Protein AF-A0AA47GUH1-F1 (afdb_monomer)

Radius of gyration: 22.6 Å; Cα contacts (8 Å, |Δi|>4): 155; chains: 1; bounding box: 39×63×65 Å

Solvent-accessible surface area (backbone atoms only — not comparable to full-at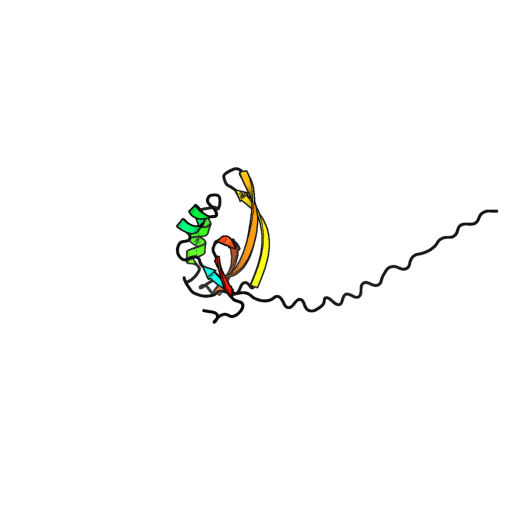om values): 7130 Å² total; per-residue (Å²): 140,86,88,83,84,81,86,79,78,80,81,81,81,79,76,81,74,74,70,84,75,75,77,79,54,36,23,27,22,49,49,90,55,53,68,59,50,29,64,76,76,38,70,57,59,67,74,71,55,63,62,56,56,70,50,52,63,73,82,44,68,37,57,42,78,43,78,44,80,46,77,41,76,31,83,86,71,45,83,41,83,49,41,30,30,32,30,73,40,82,86,78,48,75,46,80,41,61,49,80,57,43,41,86,40,44,73,47,89,79,58,122

Secondary structure (DSSP, 8-state):
--------PPPP-------------EEEEE-S-HHHHHHHH-TTS-THHHHHHTTS-TT-EEEE-EEEEEEEE-TTS-EEEEEEEEEE-TTS-EEEEEGGGEEEEESSTT--

Sequence (112 aa):
MNKHHETGSEPAKFDGRMKNMSSIVFYVTVREDYQKAREDYFPHIAASYTTISKSFTKGKSYPVLAVRHMTMIAEDEKNVETSQFLVPTESGNFIWVQSEIFRFSGLNPESK

Nearest PDB structures (foldseek):
  9b8t-assembly1_A  TM=7.747E-01  e=1.504E+00  Homo sapiens
  6ok1-assembly1_D  TM=5.621E-01  e=3.404E+00  Thermomonospora curvata DSM 43183
  4ptf-assembly1_A  TM=6.368E-01  e=4.298E+00  Saccharomyces cerevisiae
  7p5o-assembly1_A  TM=2.373E-01  e=8.901E-01  Aspergillus fumigatus
  7piz-assembly1_C  TM=2.525E-01  e=2.135E+00  Candida albicans P75010

Mean predicted aligned error: 12.17 Å

Structure (mmCIF, N/CA/C/O backbone):
data_AF-A0AA47GUH1-F1
#
_entry.id   AF-A0AA47GUH1-F1
#
loop_
_atom_site.group_PDB
_atom_site.id
_atom_site.type_symbol
_atom_site.label_atom_id
_atom_site.label_alt_id
_atom_site.label_comp_id
_atom_site.label_asym_id
_atom_site.label_entity_id
_atom_site.label_seq_id
_atom_site.pdbx_PDB_ins_code
_atom_site.Cartn_x
_atom_site.Cartn_y
_atom_site.Cartn_z
_atom_site.occupancy
_atom_site.B_iso_or_equiv
_atom_site.auth_seq_id
_atom_site.auth_comp_id
_atom_site.auth_asym_id
_atom_site.auth_atom_id
_atom_site.pdbx_PDB_model_num
ATOM 1 N N . MET A 1 1 ? -22.228 -50.958 -49.306 1.00 45.06 1 MET A N 1
ATOM 2 C CA . MET A 1 1 ? -21.081 -50.652 -48.424 1.00 45.06 1 MET A CA 1
ATOM 3 C C . MET A 1 1 ? -20.918 -49.145 -48.352 1.00 45.06 1 MET A C 1
ATOM 5 O O . MET A 1 1 ? -20.593 -48.555 -49.365 1.00 45.06 1 MET A O 1
ATOM 9 N N . ASN A 1 2 ? -21.228 -48.545 -47.203 1.00 38.25 2 ASN A N 1
ATOM 10 C CA . ASN A 1 2 ? -20.451 -47.472 -46.571 1.00 38.25 2 ASN A CA 1
ATOM 11 C C . ASN A 1 2 ? -21.082 -47.179 -45.205 1.00 38.25 2 ASN A C 1
ATOM 13 O O . ASN A 1 2 ? -22.262 -46.855 -45.111 1.00 38.25 2 ASN A O 1
ATOM 17 N N . LYS A 1 3 ? -20.294 -47.401 -44.150 1.00 44.78 3 LYS A N 1
ATOM 18 C CA . LYS A 1 3 ? -20.622 -47.087 -42.760 1.00 44.78 3 LYS A CA 1
ATOM 19 C C . LYS A 1 3 ? -20.138 -45.663 -42.492 1.00 44.78 3 LYS A C 1
ATOM 21 O O . LYS A 1 3 ? -18.951 -45.415 -42.665 1.00 44.78 3 LYS A O 1
ATOM 26 N N . HIS A 1 4 ? -21.007 -44.783 -42.008 1.00 45.12 4 HIS A N 1
ATOM 27 C CA . HIS A 1 4 ? -20.583 -43.589 -41.280 1.00 45.12 4 HIS A CA 1
ATOM 28 C C . HIS A 1 4 ? -21.211 -43.635 -39.891 1.00 45.12 4 HIS A C 1
ATOM 30 O O . HIS A 1 4 ? -22.425 -43.713 -39.729 1.00 45.12 4 HIS A O 1
ATOM 36 N N . HIS A 1 5 ? -20.324 -43.728 -38.908 1.00 45.34 5 HIS A N 1
ATOM 37 C CA . HIS A 1 5 ? -20.587 -43.762 -37.484 1.00 45.34 5 HIS A CA 1
ATOM 38 C C . HIS A 1 5 ? -20.303 -42.341 -36.995 1.00 45.34 5 HIS A C 1
ATOM 40 O O . HIS A 1 5 ? -19.144 -41.940 -36.948 1.00 45.34 5 HIS A O 1
ATOM 46 N N . GLU A 1 6 ? -21.344 -41.561 -36.718 1.00 44.81 6 GLU A N 1
ATOM 47 C CA . GLU A 1 6 ? -21.200 -40.251 -36.084 1.00 44.81 6 GLU A CA 1
ATOM 48 C C . GLU A 1 6 ? -21.465 -40.413 -34.589 1.00 44.81 6 GLU A C 1
ATOM 50 O O . GLU A 1 6 ? -22.598 -40.548 -34.131 1.00 44.81 6 GLU A O 1
ATOM 55 N N . THR A 1 7 ? -20.384 -40.455 -33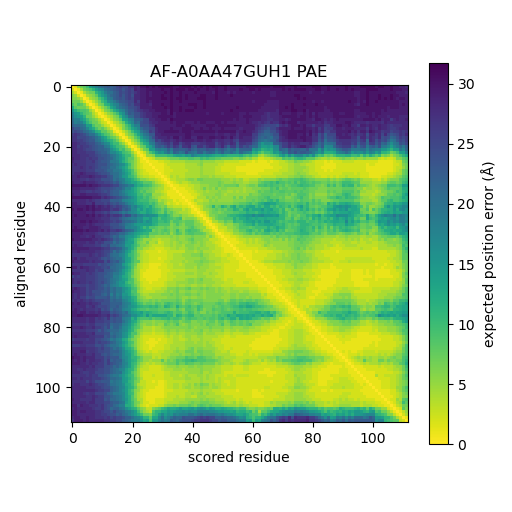.817 1.00 46.78 7 THR A N 1
ATOM 56 C CA . THR A 1 7 ? -20.407 -40.329 -32.361 1.00 46.78 7 THR A CA 1
ATOM 57 C C . THR A 1 7 ? -20.613 -38.860 -32.004 1.00 46.78 7 THR A C 1
ATOM 59 O O . THR A 1 7 ? -19.660 -38.082 -31.992 1.00 46.78 7 THR A O 1
ATOM 62 N N . GLY A 1 8 ? -21.858 -38.475 -31.725 1.00 43.50 8 GLY A N 1
ATOM 63 C CA . GLY A 1 8 ? -22.175 -37.195 -31.098 1.00 43.50 8 GLY A CA 1
ATOM 64 C C . GLY A 1 8 ? -21.831 -37.240 -29.610 1.00 43.50 8 GLY A C 1
ATOM 65 O O . GLY A 1 8 ? -22.526 -37.881 -28.829 1.00 43.50 8 GLY A O 1
ATOM 66 N N . SER A 1 9 ? -20.742 -36.585 -29.217 1.00 50.47 9 SER A N 1
ATOM 67 C CA . SER A 1 9 ? -20.392 -36.332 -27.819 1.00 50.47 9 SER A CA 1
ATOM 68 C C . SER A 1 9 ? -21.335 -35.280 -27.222 1.00 50.47 9 SER A C 1
ATOM 70 O O . SER A 1 9 ? -21.378 -34.150 -27.709 1.00 50.47 9 SER A O 1
ATOM 72 N N . GLU A 1 10 ? -22.079 -35.643 -26.172 1.00 52.88 10 GLU A N 1
ATOM 73 C CA . GLU A 1 10 ? -22.887 -34.703 -25.383 1.00 52.88 10 GLU A CA 1
ATOM 74 C C . GLU A 1 10 ? -22.012 -33.574 -24.799 1.00 52.88 10 GLU A C 1
ATOM 76 O O . GLU A 1 10 ? -20.918 -33.845 -24.293 1.00 52.88 10 GLU A O 1
ATOM 81 N N . PRO A 1 11 ? -22.468 -32.308 -24.811 1.00 50.59 11 PRO A N 1
ATOM 82 C CA . PRO A 1 11 ? -21.748 -31.231 -24.149 1.00 50.59 11 PRO A CA 1
ATOM 83 C C . PRO A 1 11 ? -21.840 -31.392 -22.627 1.00 50.59 11 PRO A C 1
ATOM 85 O O . PRO A 1 11 ? -22.925 -31.508 -22.052 1.00 50.59 11 PRO A O 1
ATOM 88 N N . ALA A 1 12 ? -20.681 -31.367 -21.967 1.00 54.97 12 ALA A N 1
ATOM 89 C CA . ALA A 1 12 ? -20.578 -31.387 -20.515 1.00 54.97 12 ALA A CA 1
ATOM 90 C C . ALA A 1 12 ? -21.389 -30.231 -19.904 1.00 54.97 12 ALA A C 1
ATOM 92 O O . ALA A 1 12 ? -21.149 -29.057 -20.192 1.00 54.97 12 ALA A O 1
ATOM 93 N N . LYS A 1 13 ? -22.357 -30.568 -19.044 1.00 51.59 13 LYS A N 1
ATOM 94 C CA . LYS A 1 13 ? -23.118 -29.589 -18.264 1.00 51.59 13 LYS A CA 1
ATOM 95 C C . LYS A 1 13 ? -22.169 -28.903 -17.281 1.00 51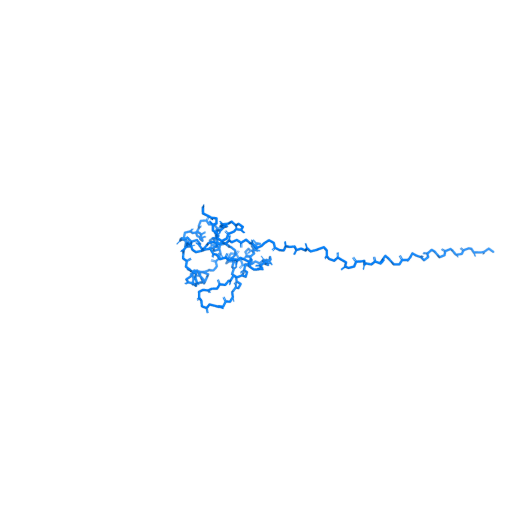.59 13 LYS A C 1
ATOM 97 O O . LYS A 1 13 ? -21.690 -29.527 -16.338 1.00 51.59 13 LYS A O 1
ATOM 102 N N . PHE A 1 14 ? -21.902 -27.622 -17.511 1.00 56.16 14 PHE A N 1
ATOM 103 C CA . PHE A 1 14 ? -21.162 -26.776 -16.582 1.00 56.16 14 PHE A CA 1
ATOM 104 C C . PHE A 1 14 ? -22.069 -26.469 -15.379 1.00 56.16 14 PHE A C 1
ATOM 106 O O . PHE A 1 14 ? -22.913 -25.576 -15.436 1.00 56.16 14 PHE A O 1
ATOM 113 N N . ASP A 1 15 ? -21.956 -27.259 -14.307 1.0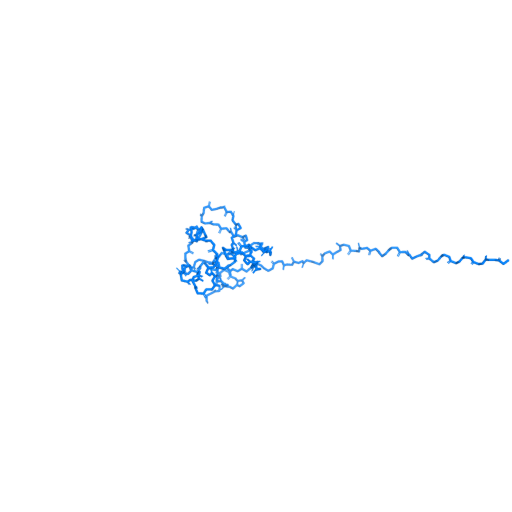0 54.47 15 ASP A N 1
ATOM 114 C CA . ASP A 1 15 ? -22.602 -26.970 -13.021 1.00 54.47 15 ASP A CA 1
ATOM 115 C C . ASP A 1 15 ? -21.884 -25.774 -12.383 1.00 54.47 15 ASP A C 1
ATOM 117 O O . ASP A 1 15 ? -20.860 -25.912 -11.715 1.00 54.47 15 ASP A O 1
ATOM 121 N N . GLY A 1 16 ? -22.397 -24.574 -12.663 1.00 51.53 16 GLY A N 1
ATOM 122 C CA . GLY A 1 16 ? -21.879 -23.277 -12.222 1.00 51.53 16 GLY A CA 1
ATOM 123 C C . GLY A 1 16 ? -21.975 -23.018 -10.715 1.00 51.53 16 GLY A C 1
ATOM 124 O O . GLY A 1 16 ? -22.168 -21.875 -10.303 1.00 51.53 16 GLY A O 1
ATOM 125 N N . ARG A 1 17 ? -21.820 -24.038 -9.866 1.00 52.66 17 ARG A N 1
ATOM 126 C CA . ARG A 1 17 ? -21.555 -23.842 -8.438 1.00 52.66 17 ARG A CA 1
ATOM 127 C C . ARG A 1 17 ? -20.126 -23.338 -8.275 1.00 52.66 17 ARG A C 1
ATOM 129 O O . ARG A 1 17 ? -19.209 -24.101 -7.975 1.00 52.66 17 ARG A O 1
ATOM 136 N N . MET A 1 18 ? -19.938 -22.031 -8.450 1.00 47.53 18 MET A N 1
ATOM 137 C CA . MET A 1 18 ? -18.786 -21.338 -7.882 1.00 47.53 18 MET A CA 1
ATOM 138 C C . MET A 1 18 ? -18.778 -21.632 -6.380 1.00 47.53 18 MET A C 1
ATOM 140 O O . MET A 1 18 ? -19.593 -21.101 -5.627 1.00 47.53 18 MET A O 1
ATOM 144 N N . LYS A 1 19 ? -17.889 -22.534 -5.947 1.00 49.72 19 LYS A N 1
ATOM 145 C CA . LYS A 1 19 ? -17.563 -22.721 -4.530 1.00 49.72 19 LYS A CA 1
ATOM 146 C C . LYS A 1 19 ? -17.286 -21.339 -3.950 1.00 49.72 19 LYS A C 1
ATOM 148 O O . LYS A 1 19 ? -16.499 -20.610 -4.547 1.00 49.72 19 LYS A O 1
ATOM 153 N N . ASN A 1 20 ? -17.925 -21.007 -2.826 1.00 48.91 20 ASN A N 1
ATOM 154 C CA . ASN A 1 20 ? -17.680 -19.794 -2.049 1.00 48.91 20 ASN A CA 1
ATOM 155 C C . ASN A 1 20 ? -16.171 -19.516 -1.967 1.00 48.91 20 ASN A C 1
ATOM 157 O O . ASN A 1 20 ? -15.477 -20.079 -1.121 1.00 48.91 20 ASN A O 1
ATOM 161 N N . MET A 1 21 ? -15.656 -18.659 -2.850 1.00 42.56 21 MET A N 1
ATOM 162 C CA . MET A 1 21 ? -14.356 -18.037 -2.674 1.00 42.56 21 MET A CA 1
ATOM 163 C C . MET A 1 21 ? -14.565 -17.044 -1.544 1.00 42.56 21 MET A C 1
ATOM 165 O O . MET A 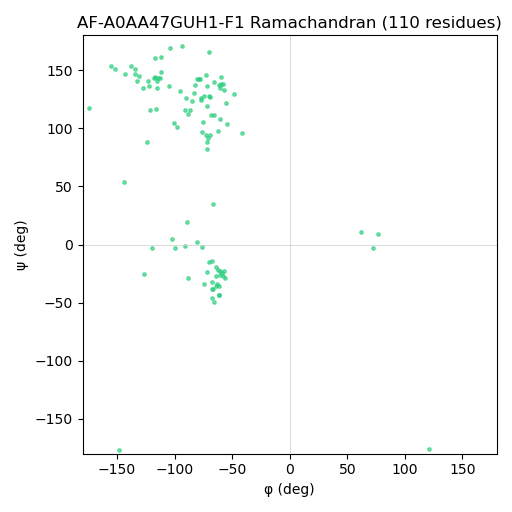1 21 ? -14.948 -15.901 -1.779 1.00 42.56 21 MET A O 1
ATOM 169 N N . SER A 1 22 ? -14.388 -17.488 -0.300 1.00 52.72 22 SER A N 1
ATOM 170 C CA . SER A 1 22 ? -14.194 -16.549 0.793 1.00 52.72 22 SER A CA 1
ATOM 171 C C . SER A 1 22 ? -12.905 -15.799 0.471 1.00 52.72 22 SER A C 1
ATOM 173 O O . SER A 1 22 ? -11.810 -16.324 0.674 1.00 52.72 22 SER A O 1
ATOM 175 N N . SER A 1 23 ? -13.021 -14.610 -0.117 1.00 63.38 23 SER A N 1
ATOM 176 C CA . SER A 1 23 ? -11.893 -13.700 -0.245 1.00 63.38 23 SER A CA 1
ATOM 177 C C . SER A 1 23 ? -11.432 -13.381 1.171 1.00 63.38 23 SER A C 1
ATOM 179 O O . SER A 1 23 ? -12.145 -12.715 1.922 1.00 63.38 23 SER A O 1
ATOM 181 N N . ILE A 1 24 ? -10.282 -13.923 1.566 1.00 78.19 24 ILE A N 1
ATOM 182 C CA . ILE A 1 24 ? -9.682 -13.601 2.855 1.00 78.19 24 ILE A CA 1
ATOM 183 C C . ILE A 1 24 ? -9.236 -12.144 2.756 1.00 78.19 24 ILE A C 1
ATOM 185 O O . ILE A 1 24 ? -8.335 -11.817 1.984 1.00 78.19 24 ILE A O 1
ATOM 189 N N . VAL A 1 25 ? -9.901 -11.268 3.507 1.00 89.06 25 VAL A N 1
ATOM 190 C CA . VAL A 1 25 ? -9.444 -9.890 3.677 1.00 89.06 25 VAL A CA 1
ATOM 191 C C . VAL A 1 25 ? -8.169 -9.943 4.507 1.00 89.06 25 VAL A C 1
ATOM 193 O O . VAL A 1 25 ? -8.141 -10.544 5.580 1.00 89.06 25 VAL A O 1
ATOM 196 N N . PHE A 1 26 ? -7.113 -9.317 4.004 1.00 94.06 26 PHE A N 1
ATOM 197 C CA . PHE A 1 26 ? -5.885 -9.107 4.754 1.00 94.06 26 PHE A CA 1
ATOM 198 C C . PHE A 1 26 ? -5.640 -7.619 4.948 1.00 94.06 26 PHE A C 1
ATOM 200 O O . PHE A 1 26 ? -6.200 -6.776 4.245 1.00 94.06 26 PHE A O 1
ATOM 207 N N . TYR A 1 27 ? -4.807 -7.306 5.928 1.00 95.50 27 TYR A N 1
ATOM 208 C CA . TYR A 1 27 ? -4.549 -5.946 6.351 1.00 95.50 27 TYR A CA 1
ATOM 209 C C . TYR A 1 27 ? -3.127 -5.546 6.015 1.00 95.50 27 TYR A C 1
ATOM 211 O O . TYR A 1 27 ? -2.199 -6.359 6.022 1.00 95.50 27 TYR A O 1
ATOM 219 N N . VAL A 1 28 ? -2.963 -4.261 5.741 1.00 94.50 28 VAL A N 1
ATOM 220 C CA . VAL A 1 28 ? -1.685 -3.657 5.408 1.00 94.50 28 VAL A CA 1
ATOM 221 C C . VAL A 1 28 ? -1.464 -2.361 6.170 1.00 94.50 28 VAL A C 1
ATOM 223 O O . VAL A 1 28 ? -2.409 -1.646 6.486 1.00 94.50 28 VAL A O 1
ATOM 226 N N . THR A 1 29 ? -0.208 -2.033 6.436 1.00 93.94 29 THR A N 1
ATOM 227 C CA . THR A 1 29 ? 0.205 -0.739 6.988 1.00 93.94 29 THR A CA 1
ATOM 228 C 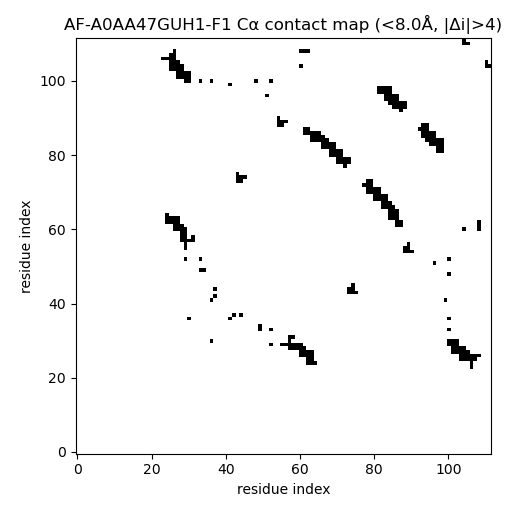C . THR A 1 29 ? 1.040 0.006 5.959 1.00 93.94 29 THR A C 1
ATOM 230 O O . THR A 1 29 ? 1.813 -0.601 5.212 1.00 93.94 29 THR A O 1
ATOM 233 N N . VAL A 1 30 ? 0.884 1.329 5.884 1.00 91.25 30 VAL A N 1
ATOM 234 C CA . VAL A 1 30 ? 1.748 2.152 5.026 1.00 91.25 30 VAL A CA 1
ATOM 235 C C . VAL A 1 30 ? 3.183 2.118 5.559 1.00 91.25 30 VAL A C 1
ATOM 237 O O . VAL A 1 30 ? 3.408 2.157 6.773 1.00 91.25 30 VAL A O 1
ATOM 240 N N . ARG A 1 31 ? 4.169 2.034 4.663 1.00 88.31 31 ARG A N 1
ATOM 241 C CA . ARG A 1 31 ? 5.589 2.082 5.040 1.00 88.31 31 ARG A CA 1
ATOM 242 C C . ARG A 1 31 ? 5.928 3.420 5.701 1.00 88.31 31 ARG A C 1
ATOM 244 O O . ARG A 1 31 ? 5.520 4.478 5.233 1.00 88.31 31 ARG A O 1
ATOM 251 N N . GLU A 1 32 ? 6.702 3.368 6.783 1.00 82.00 32 GLU A N 1
ATOM 252 C CA . GLU A 1 32 ? 7.045 4.554 7.583 1.00 82.00 32 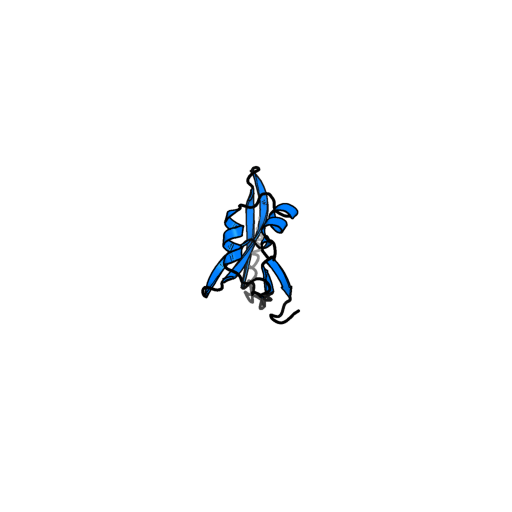GLU A CA 1
ATOM 253 C C . GLU A 1 32 ? 7.936 5.550 6.835 1.00 82.00 32 GLU A C 1
ATOM 255 O O . GLU A 1 32 ? 7.736 6.762 6.950 1.00 82.00 32 GLU A O 1
ATOM 260 N N . ASP A 1 33 ? 8.882 5.029 6.057 1.00 79.06 33 ASP A N 1
ATOM 261 C CA . ASP A 1 33 ? 9.773 5.790 5.191 1.00 79.06 33 ASP A CA 1
ATOM 262 C C . ASP A 1 33 ? 9.629 5.269 3.761 1.00 79.06 33 ASP A C 1
ATOM 264 O O . ASP A 1 33 ? 10.293 4.320 3.335 1.00 79.06 33 ASP A O 1
ATOM 268 N N . TYR A 1 34 ? 8.667 5.845 3.041 1.00 71.88 34 TYR A N 1
ATOM 269 C CA . TYR A 1 34 ? 8.397 5.455 1.663 1.00 71.88 34 TYR A CA 1
ATOM 270 C C . TYR A 1 34 ? 9.541 5.838 0.727 1.00 71.88 34 TYR A C 1
ATOM 272 O O . TYR A 1 34 ? 9.798 5.123 -0.234 1.00 71.88 34 TYR A O 1
ATOM 280 N N . GLN A 1 35 ? 10.238 6.941 1.000 1.00 74.25 35 GLN A N 1
ATOM 281 C CA . GLN A 1 35 ? 11.316 7.394 0.134 1.00 74.25 35 GLN A CA 1
ATOM 282 C C . GLN A 1 35 ? 12.488 6.421 0.189 1.00 74.25 35 GLN A C 1
ATOM 284 O O . GLN A 1 35 ? 12.922 5.937 -0.853 1.00 74.25 35 GLN A O 1
ATOM 289 N N . LYS A 1 36 ? 12.876 6.014 1.399 1.00 77.56 36 LYS A N 1
ATOM 290 C CA . LYS A 1 36 ? 13.846 4.940 1.578 1.00 77.56 36 LYS A CA 1
ATOM 291 C C . LYS A 1 36 ? 13.359 3.616 0.992 1.00 77.56 36 LYS A C 1
ATOM 293 O O . LYS A 1 36 ? 14.102 2.948 0.293 1.00 77.56 36 LYS A O 1
ATOM 298 N N . ALA A 1 37 ? 12.096 3.241 1.206 1.00 71.06 37 ALA A N 1
ATOM 299 C CA . ALA A 1 37 ? 11.565 2.003 0.631 1.00 71.06 37 ALA A CA 1
ATOM 300 C C . ALA A 1 37 ? 11.549 2.011 -0.910 1.00 71.06 37 ALA A C 1
ATOM 302 O O . ALA A 1 37 ? 11.744 0.970 -1.533 1.00 71.06 37 ALA A O 1
ATOM 303 N N . ARG A 1 38 ? 11.323 3.172 -1.528 1.00 74.06 38 ARG A N 1
ATOM 304 C CA . ARG A 1 38 ? 11.440 3.352 -2.974 1.00 74.06 38 ARG A CA 1
ATOM 305 C C . ARG A 1 38 ? 12.889 3.178 -3.410 1.00 74.06 38 ARG A C 1
ATOM 307 O O . ARG A 1 38 ? 13.133 2.416 -4.330 1.00 74.06 38 ARG A O 1
ATOM 314 N N . GLU A 1 39 ? 13.835 3.836 -2.753 1.00 75.44 39 GLU A N 1
ATOM 315 C CA . GLU A 1 39 ? 15.262 3.717 -3.080 1.00 75.44 39 GLU A CA 1
ATOM 316 C C . GLU A 1 39 ? 15.778 2.278 -2.911 1.00 75.44 39 GLU A C 1
ATOM 318 O O . GLU A 1 39 ? 16.458 1.765 -3.797 1.00 75.44 39 GLU A O 1
ATOM 323 N N . ASP A 1 40 ? 15.389 1.607 -1.824 1.00 69.50 40 ASP A N 1
ATOM 324 C CA . ASP A 1 40 ? 15.879 0.275 -1.456 1.00 69.50 40 ASP A CA 1
ATOM 325 C C . ASP A 1 40 ? 15.292 -0.850 -2.326 1.00 69.50 40 ASP A C 1
ATOM 327 O O . ASP A 1 40 ? 15.959 -1.856 -2.569 1.00 69.50 40 ASP A O 1
ATOM 331 N N . TYR A 1 41 ? 14.035 -0.721 -2.767 1.00 64.75 41 TYR A N 1
ATOM 332 C CA . TYR A 1 41 ? 13.302 -1.833 -3.389 1.00 64.75 41 TYR A CA 1
ATOM 333 C C . TYR A 1 41 ? 12.711 -1.506 -4.761 1.00 64.75 41 TYR A C 1
ATOM 335 O O . TYR A 1 41 ? 12.505 -2.416 -5.563 1.00 64.75 41 TYR A O 1
ATOM 343 N N . PHE A 1 42 ? 12.428 -0.232 -5.046 1.00 69.19 42 PHE A N 1
ATOM 344 C CA . PHE A 1 42 ? 11.645 0.179 -6.214 1.00 69.19 42 PHE A CA 1
ATOM 345 C C . PHE A 1 42 ? 12.121 1.506 -6.838 1.00 69.19 42 PHE A C 1
ATOM 347 O O . PHE A 1 42 ? 11.308 2.422 -7.023 1.00 69.19 42 PHE A O 1
ATOM 354 N N . PRO A 1 43 ? 13.415 1.644 -7.189 1.00 67.50 43 PRO A N 1
ATOM 355 C CA . PRO A 1 43 ? 13.983 2.922 -7.626 1.00 67.50 43 PRO A CA 1
ATOM 356 C C . PRO A 1 43 ? 13.304 3.478 -8.887 1.00 67.50 43 PRO A C 1
ATOM 358 O O . PRO A 1 43 ? 13.291 4.686 -9.104 1.00 67.50 43 PRO A O 1
ATOM 361 N N . HIS A 1 44 ? 12.679 2.604 -9.679 1.00 68.31 44 HIS A N 1
ATOM 362 C CA . HIS A 1 44 ? 12.035 2.934 -10.948 1.00 68.31 44 HIS A CA 1
ATOM 363 C C . HIS A 1 44 ? 10.546 3.313 -10.851 1.00 68.31 44 HIS A C 1
ATOM 365 O O . HIS A 1 44 ? 9.921 3.601 -11.870 1.00 68.31 44 HIS A O 1
ATOM 371 N N . ILE A 1 45 ? 9.941 3.286 -9.658 1.00 66.69 45 ILE A N 1
ATOM 372 C CA . ILE A 1 45 ? 8.536 3.688 -9.475 1.00 66.69 45 ILE A CA 1
ATOM 373 C C . ILE A 1 45 ? 8.439 5.218 -9.402 1.00 66.69 45 ILE A C 1
ATOM 375 O O . ILE A 1 45 ? 9.291 5.863 -8.795 1.00 66.69 45 ILE A O 1
ATOM 379 N N . ALA A 1 46 ? 7.392 5.813 -9.983 1.00 64.56 46 ALA A N 1
ATOM 380 C CA . ALA A 1 46 ? 7.222 7.267 -10.046 1.00 64.56 46 ALA A CA 1
ATOM 381 C C . ALA A 1 46 ? 7.151 7.943 -8.657 1.00 64.56 46 ALA A C 1
ATOM 383 O O . ALA A 1 46 ? 6.538 7.444 -7.711 1.00 64.56 46 ALA A O 1
ATOM 384 N N . ALA A 1 47 ? 7.709 9.149 -8.537 1.00 64.94 47 ALA A N 1
ATOM 385 C CA . ALA A 1 47 ? 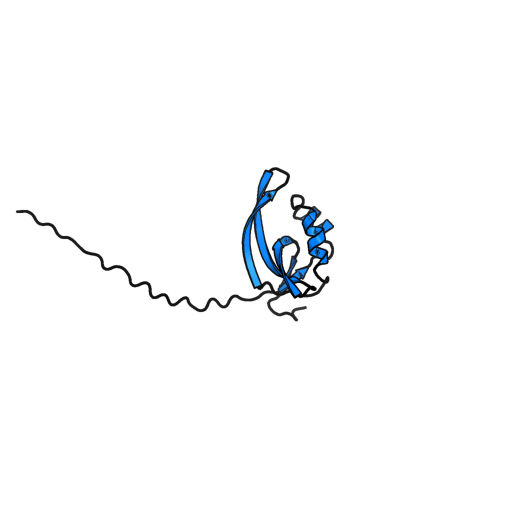7.672 9.928 -7.292 1.00 64.94 47 ALA A CA 1
ATOM 386 C C . ALA A 1 47 ? 6.249 10.352 -6.861 1.00 64.94 47 ALA A C 1
ATOM 388 O O . ALA A 1 47 ? 6.013 10.654 -5.690 1.00 64.94 47 ALA A O 1
ATOM 389 N N . SER A 1 48 ? 5.282 10.347 -7.785 1.00 65.50 48 SER A N 1
ATOM 390 C CA . SER A 1 48 ? 3.872 10.678 -7.525 1.00 65.50 48 SER A CA 1
ATOM 391 C C . SER A 1 48 ? 3.223 9.775 -6.467 1.00 65.50 48 SER A C 1
ATOM 393 O O . SER A 1 48 ? 2.307 10.209 -5.765 1.00 65.50 48 SER A O 1
ATOM 395 N N . TYR A 1 49 ? 3.743 8.562 -6.272 1.00 66.38 49 TYR A N 1
ATOM 396 C CA . TYR A 1 49 ? 3.263 7.631 -5.251 1.00 66.38 49 TYR A CA 1
ATOM 397 C C . TYR A 1 49 ? 3.633 8.055 -3.819 1.00 66.38 49 TYR A C 1
ATOM 399 O O . TYR A 1 49 ? 2.893 7.756 -2.879 1.00 66.38 49 TYR A O 1
ATOM 407 N N . THR A 1 50 ? 4.688 8.859 -3.634 1.00 67.25 50 THR A N 1
ATOM 408 C CA . THR A 1 50 ? 5.023 9.456 -2.329 1.00 67.25 50 THR A CA 1
ATOM 409 C C . THR A 1 50 ? 3.901 10.369 -1.837 1.00 67.25 50 THR A C 1
ATOM 411 O O . THR A 1 50 ? 3.588 10.392 -0.647 1.00 67.25 50 THR A O 1
ATO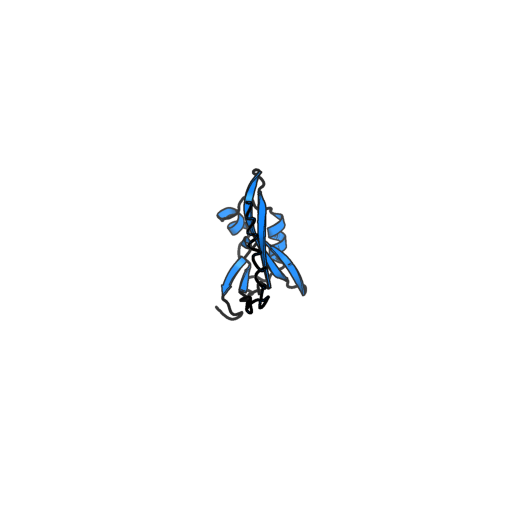M 414 N N . THR A 1 51 ? 3.235 11.085 -2.745 1.00 76.75 51 THR A N 1
ATOM 415 C CA . THR A 1 51 ? 2.072 11.916 -2.408 1.00 76.75 51 THR A CA 1
ATOM 416 C C . THR A 1 51 ? 0.890 11.063 -1.957 1.00 76.75 51 THR A C 1
ATOM 418 O O . THR A 1 51 ? 0.224 11.423 -0.991 1.00 76.75 51 THR A O 1
ATOM 421 N N . ILE A 1 52 ? 0.674 9.903 -2.586 1.00 79.88 52 ILE A N 1
ATOM 422 C CA . ILE A 1 52 ? -0.412 8.976 -2.229 1.00 79.88 52 ILE A CA 1
ATOM 423 C C . ILE A 1 52 ? -0.221 8.414 -0.816 1.00 79.88 52 ILE A C 1
ATOM 425 O O . ILE A 1 52 ? -1.200 8.276 -0.085 1.00 79.88 52 ILE A O 1
ATOM 429 N N . SER A 1 53 ? 1.023 8.170 -0.385 1.00 78.81 53 SER A N 1
ATOM 430 C CA . SER A 1 53 ? 1.310 7.716 0.987 1.00 78.81 53 SER A CA 1
ATOM 431 C C . SER A 1 53 ? 0.759 8.659 2.071 1.00 78.81 53 SER A C 1
ATOM 433 O O . SER A 1 53 ? 0.374 8.199 3.142 1.00 78.81 53 SER A O 1
ATOM 435 N N . LYS A 1 54 ? 0.640 9.966 1.779 1.00 83.31 54 LYS A N 1
ATOM 436 C CA . LYS A 1 54 ? 0.106 10.977 2.710 1.00 83.31 54 LYS A CA 1
ATOM 437 C C . LYS A 1 54 ? -1.401 10.845 2.950 1.00 83.31 54 LYS A C 1
ATOM 439 O O . LYS A 1 54 ? -1.903 11.411 3.915 1.00 83.31 54 LYS A O 1
ATOM 444 N N . SER A 1 55 ? -2.112 10.095 2.108 1.00 86.06 55 SER A N 1
ATOM 445 C CA . SER A 1 55 ? -3.534 9.772 2.287 1.00 86.06 55 SER A CA 1
ATOM 446 C C . SER A 1 55 ? -3.782 8.701 3.358 1.00 86.06 55 SER A C 1
ATOM 448 O O . SER A 1 55 ? -4.941 8.367 3.618 1.00 86.06 55 SER A O 1
ATOM 450 N N . PHE A 1 56 ? -2.713 8.161 3.958 1.00 89.75 56 PHE A N 1
ATOM 451 C CA . PHE A 1 56 ? -2.750 7.108 4.968 1.00 89.75 56 PHE A CA 1
ATOM 452 C C . PHE A 1 56 ? -2.042 7.546 6.255 1.00 89.75 56 PHE A C 1
ATOM 454 O O . PHE A 1 56 ? -0.975 8.161 6.248 1.00 89.75 56 PHE A O 1
ATOM 461 N N . THR A 1 57 ? -2.621 7.175 7.388 1.00 90.94 57 THR A N 1
ATOM 462 C CA . THR A 1 57 ? -2.029 7.299 8.714 1.00 90.94 57 THR A CA 1
ATOM 463 C C . THR A 1 57 ? -0.985 6.202 8.923 1.00 90.94 57 THR A C 1
ATOM 465 O O . THR A 1 57 ? -1.267 5.010 8.793 1.00 90.94 57 THR A O 1
ATOM 468 N N . LYS A 1 58 ? 0.237 6.599 9.292 1.00 89.12 58 LYS A N 1
ATOM 469 C CA . LYS A 1 58 ? 1.321 5.659 9.611 1.00 89.12 58 LYS A CA 1
ATOM 470 C C . LYS A 1 58 ? 0.936 4.752 10.781 1.00 89.12 58 LYS A C 1
ATOM 472 O O . LYS A 1 58 ? 0.347 5.210 11.756 1.00 89.12 58 LYS A O 1
ATOM 477 N N . GLY A 1 59 ? 1.269 3.466 10.676 1.00 88.62 59 GLY A N 1
ATOM 478 C CA . GLY A 1 59 ? 0.993 2.465 11.714 1.00 88.62 59 GLY A CA 1
ATOM 479 C C . GLY A 1 59 ? -0.477 2.048 11.859 1.00 88.62 59 GLY A C 1
ATOM 480 O O . GLY A 1 59 ? -0.765 1.160 12.659 1.00 88.62 59 GLY A O 1
ATOM 481 N N . LYS A 1 60 ? -1.404 2.644 11.096 1.00 92.56 60 LYS A N 1
ATOM 482 C CA . LYS A 1 60 ? -2.797 2.191 11.008 1.00 92.56 60 LYS A CA 1
ATOM 483 C C . LYS A 1 60 ? -2.908 1.041 10.008 1.00 92.56 60 LYS A C 1
ATOM 485 O O . LYS A 1 60 ? -2.322 1.096 8.926 1.00 92.56 60 LYS A O 1
ATOM 490 N N . SER A 1 61 ? -3.677 0.024 10.379 1.00 94.25 61 SER A N 1
ATOM 491 C CA . SER A 1 61 ? -3.998 -1.115 9.521 1.00 94.25 61 SER A CA 1
ATOM 492 C C . SER A 1 61 ? -5.172 -0.783 8.603 1.00 94.25 61 SER A C 1
ATOM 494 O O . SER A 1 61 ? -6.223 -0.331 9.059 1.00 94.25 61 SER A O 1
ATOM 496 N N . TYR A 1 62 ? -5.005 -1.051 7.312 1.00 94.50 62 TYR A N 1
ATOM 497 C CA . TYR A 1 62 ? -6.013 -0.864 6.273 1.00 94.50 62 TYR A CA 1
ATOM 498 C C . TYR A 1 62 ? -6.397 -2.212 5.670 1.00 94.50 62 TYR A C 1
ATOM 500 O O . TYR A 1 62 ? -5.500 -2.996 5.356 1.00 94.50 62 TYR A O 1
ATOM 508 N N . PRO A 1 63 ? -7.694 -2.502 5.481 1.00 95.50 63 PRO A N 1
ATOM 509 C CA . PRO A 1 63 ? -8.114 -3.706 4.782 1.00 95.50 63 PRO A CA 1
ATOM 510 C C . PRO A 1 63 ? -7.814 -3.585 3.285 1.00 95.50 63 PRO A C 1
ATOM 512 O O . PRO A 1 63 ? -8.111 -2.561 2.663 1.00 95.50 63 PRO A O 1
ATOM 515 N N . VAL A 1 64 ? -7.286 -4.653 2.694 1.00 95.56 64 VAL A N 1
ATOM 516 C CA . VAL A 1 64 ? -7.204 -4.813 1.241 1.00 95.56 64 VAL A CA 1
ATOM 517 C C . VAL A 1 64 ? -8.494 -5.458 0.758 1.00 95.56 64 VAL A C 1
ATOM 519 O O . VAL A 1 64 ? -8.785 -6.610 1.072 1.00 95.56 64 VAL A O 1
ATOM 522 N N . LEU A 1 65 ? -9.281 -4.693 0.004 1.00 94.56 65 LEU A N 1
ATOM 523 C CA . LEU A 1 65 ? -10.613 -5.104 -0.447 1.00 94.56 65 LEU A CA 1
ATOM 524 C C . LEU A 1 65 ? -10.569 -5.863 -1.773 1.00 94.56 65 LEU A C 1
ATOM 526 O O . LEU A 1 65 ? -11.430 -6.692 -2.048 1.00 94.56 65 LEU A O 1
ATOM 530 N N . ALA A 1 66 ? -9.569 -5.566 -2.600 1.00 94.69 66 ALA A N 1
ATOM 531 C CA . ALA A 1 66 ? -9.331 -6.241 -3.864 1.00 94.69 66 ALA A CA 1
ATOM 532 C C . ALA A 1 66 ? -7.858 -6.126 -4.264 1.00 94.69 66 ALA A C 1
ATOM 534 O O . ALA A 1 66 ? -7.174 -5.167 -3.899 1.00 94.69 66 ALA A O 1
ATOM 535 N N . VAL A 1 67 ? -7.398 -7.097 -5.051 1.00 94.25 67 VAL A N 1
ATOM 536 C CA . VAL A 1 67 ? -6.054 -7.138 -5.631 1.00 94.25 67 VAL A CA 1
ATOM 537 C C . VAL A 1 67 ? -6.190 -7.223 -7.143 1.00 94.25 67 VAL A C 1
ATOM 539 O O . VAL A 1 67 ? -7.007 -7.992 -7.648 1.00 94.25 67 VAL A O 1
ATOM 542 N N . ARG A 1 68 ? -5.384 -6.450 -7.869 1.00 93.69 68 ARG A N 1
ATOM 543 C CA . ARG A 1 68 ? -5.219 -6.610 -9.316 1.00 93.69 68 ARG A CA 1
ATOM 544 C C . ARG A 1 68 ? -3.747 -6.720 -9.670 1.00 93.69 68 ARG A C 1
ATOM 546 O O . ARG A 1 68 ? -2.950 -5.923 -9.185 1.00 93.69 68 ARG A O 1
ATOM 553 N N . HIS A 1 69 ? -3.413 -7.678 -10.524 1.00 93.81 69 HIS A N 1
ATOM 554 C CA . HIS A 1 69 ? -2.090 -7.782 -11.129 1.00 93.81 69 HIS A CA 1
ATOM 555 C C . HIS A 1 69 ? -1.971 -6.783 -12.276 1.00 93.81 69 HIS A C 1
ATOM 557 O O . HIS A 1 69 ? -2.943 -6.551 -13.000 1.00 93.81 69 HIS A O 1
ATOM 563 N N . MET A 1 70 ? -0.799 -6.177 -12.430 1.00 88.50 70 MET A N 1
ATOM 564 C CA . MET A 1 70 ? -0.525 -5.292 -13.553 1.00 88.50 70 MET A CA 1
ATOM 565 C C . MET A 1 70 ? 0.958 -5.276 -13.897 1.00 88.50 70 MET A C 1
ATOM 567 O O . MET A 1 70 ? 1.809 -5.385 -13.019 1.00 88.50 70 MET A O 1
ATOM 571 N N . THR A 1 71 ? 1.244 -5.029 -15.167 1.00 88.44 71 THR A N 1
ATOM 572 C CA . THR A 1 71 ? 2.582 -4.703 -15.649 1.00 88.44 71 THR A CA 1
ATOM 573 C C . THR A 1 71 ? 2.709 -3.186 -15.725 1.00 88.44 71 THR A C 1
ATOM 575 O O . THR A 1 71 ? 1.829 -2.507 -16.260 1.00 88.44 71 THR A O 1
ATOM 578 N N . MET A 1 72 ? 3.790 -2.637 -15.187 1.00 80.31 72 MET A N 1
ATOM 579 C CA . MET A 1 72 ? 4.119 -1.220 -15.289 1.00 80.31 72 MET A CA 1
ATOM 580 C C . MET A 1 72 ? 5.371 -1.041 -16.144 1.00 80.31 72 MET A C 1
ATOM 582 O O . MET A 1 72 ? 6.289 -1.851 -16.066 1.00 80.31 72 MET A O 1
ATOM 586 N N . ILE A 1 73 ? 5.419 0.025 -16.939 1.00 79.44 73 ILE A N 1
ATOM 587 C CA . ILE A 1 73 ? 6.629 0.411 -17.667 1.00 79.44 73 ILE A CA 1
ATOM 588 C C . ILE A 1 73 ? 7.401 1.378 -16.769 1.00 79.44 73 ILE A C 1
ATOM 590 O O . ILE A 1 73 ? 6.890 2.439 -16.405 1.00 79.44 73 ILE A O 1
ATOM 594 N N . ALA A 1 74 ? 8.590 0.964 -16.352 1.00 75.00 74 ALA A N 1
ATOM 595 C CA . ALA A 1 74 ? 9.517 1.749 -15.551 1.00 75.00 74 ALA A CA 1
ATOM 596 C C . ALA A 1 74 ? 10.138 2.905 -16.356 1.00 75.00 74 ALA A C 1
ATOM 598 O O . ALA A 1 74 ? 10.097 2.921 -17.584 1.00 75.00 74 ALA A O 1
ATOM 599 N N . GLU A 1 75 ? 10.759 3.863 -15.659 1.00 72.69 75 GLU A N 1
ATOM 600 C CA . GLU A 1 75 ? 11.474 4.985 -16.295 1.00 72.69 75 GLU A CA 1
ATOM 601 C C . GLU A 1 75 ? 12.640 4.529 -17.191 1.00 72.69 75 GLU A C 1
ATOM 603 O O . GLU A 1 75 ? 12.981 5.218 -18.146 1.00 72.69 75 GLU A O 1
ATOM 608 N N . ASP A 1 76 ? 13.227 3.361 -16.916 1.00 77.19 76 ASP A N 1
ATOM 609 C CA . ASP A 1 76 ? 14.272 2.734 -17.737 1.00 77.19 76 ASP A CA 1
ATOM 610 C C . ASP A 1 76 ? 13.705 1.819 -18.842 1.00 77.19 76 ASP A C 1
ATOM 612 O O . ASP A 1 76 ? 14.409 0.946 -19.350 1.00 77.19 76 ASP A O 1
ATOM 616 N N . GLU A 1 77 ? 12.424 2.001 -19.182 1.00 75.62 77 GLU A N 1
ATOM 617 C CA . GLU A 1 77 ? 11.658 1.261 -20.195 1.00 75.62 77 GLU A CA 1
ATOM 618 C C . GLU A 1 77 ? 11.500 -0.245 -19.921 1.00 75.62 77 GLU A C 1
ATOM 620 O O . GLU A 1 77 ? 11.000 -0.991 -20.768 1.00 75.62 77 GLU A O 1
ATOM 625 N N . LYS A 1 78 ? 11.860 -0.727 -18.724 1.00 80.31 78 LYS A N 1
ATOM 626 C CA . LYS A 1 78 ? 11.624 -2.124 -18.348 1.00 80.31 78 LYS A CA 1
ATOM 627 C C . LYS A 1 78 ? 10.175 -2.368 -17.945 1.00 80.31 78 LYS A C 1
ATOM 629 O O . LYS A 1 78 ? 9.556 -1.574 -17.240 1.00 80.31 78 LYS A O 1
ATOM 634 N N . ASN A 1 79 ? 9.666 -3.538 -18.321 1.00 83.12 79 ASN A N 1
ATOM 635 C CA . ASN A 1 79 ? 8.402 -4.048 -17.803 1.00 83.12 79 ASN A CA 1
ATOM 636 C C . ASN A 1 79 ? 8.605 -4.600 -16.389 1.00 83.12 79 ASN A C 1
ATOM 638 O O . ASN A 1 79 ? 9.434 -5.484 -16.171 1.00 83.12 79 ASN A O 1
ATOM 642 N N . VAL A 1 80 ? 7.827 -4.089 -15.443 1.00 83.69 80 VAL A N 1
ATOM 643 C CA . VAL A 1 80 ? 7.825 -4.495 -14.039 1.00 83.69 80 VAL A CA 1
ATOM 644 C C . VAL A 1 80 ? 6.464 -5.089 -13.709 1.00 83.69 80 VAL A C 1
ATOM 646 O O . VAL A 1 80 ? 5.447 -4.398 -13.761 1.00 83.69 80 VAL A O 1
ATOM 649 N N . GLU A 1 81 ? 6.445 -6.370 -13.354 1.00 87.62 81 GLU A N 1
ATOM 650 C CA . GLU A 1 81 ? 5.250 -7.030 -12.830 1.00 87.62 81 GLU A CA 1
ATOM 651 C C . GLU A 1 81 ? 4.999 -6.591 -11.387 1.00 87.62 81 GLU A C 1
ATOM 653 O O . GLU A 1 81 ? 5.886 -6.654 -10.537 1.00 87.62 81 GLU A O 1
ATOM 658 N N . THR A 1 82 ? 3.783 -6.133 -11.108 1.00 87.94 82 THR A N 1
ATOM 659 C CA . THR A 1 82 ? 3.383 -5.594 -9.807 1.00 87.94 82 THR A CA 1
ATOM 660 C C . THR A 1 82 ? 1.904 -5.889 -9.536 1.00 87.94 82 THR A C 1
ATOM 662 O O . THR A 1 82 ? 1.215 -6.610 -10.268 1.00 87.94 82 THR A O 1
ATOM 665 N N . SER A 1 83 ? 1.394 -5.395 -8.416 1.00 91.56 83 SER A N 1
ATOM 666 C CA . SER A 1 83 ? -0.008 -5.475 -8.046 1.00 91.56 83 SER A CA 1
ATOM 667 C C . SER A 1 83 ? -0.484 -4.163 -7.449 1.00 91.56 83 SER A C 1
ATOM 669 O O . SER A 1 83 ? 0.277 -3.398 -6.859 1.00 91.56 83 SER A O 1
ATOM 671 N N . GLN A 1 84 ? -1.781 -3.915 -7.569 1.00 92.75 84 GLN A N 1
ATOM 672 C CA . GLN A 1 84 ? -2.440 -2.835 -6.856 1.00 92.75 84 GLN A CA 1
ATOM 673 C C . GLN A 1 84 ? -3.479 -3.373 -5.893 1.00 92.75 84 GLN A C 1
ATOM 675 O O . GLN A 1 84 ? -4.183 -4.343 -6.182 1.00 92.75 84 GLN A O 1
ATOM 680 N N . PHE A 1 85 ? -3.583 -2.691 -4.762 1.00 94.81 85 PHE A N 1
ATOM 681 C CA . PHE A 1 85 ? -4.574 -2.932 -3.732 1.00 94.81 85 PHE A CA 1
ATOM 682 C C . PHE A 1 85 ? -5.640 -1.847 -3.789 1.00 94.81 85 PHE A C 1
ATOM 684 O O . PHE A 1 85 ? -5.321 -0.663 -3.924 1.00 94.81 85 PHE A O 1
ATOM 691 N N . LEU A 1 86 ? -6.901 -2.259 -3.678 1.00 95.50 86 LEU A N 1
ATOM 692 C CA . LEU A 1 86 ? -8.006 -1.356 -3.392 1.00 95.50 86 LEU A CA 1
ATOM 693 C C . LEU A 1 86 ? -8.115 -1.197 -1.879 1.00 95.50 86 LEU A C 1
ATOM 695 O O . LEU A 1 86 ? -8.401 -2.167 -1.171 1.00 95.50 86 LEU A O 1
ATOM 699 N N . VAL A 1 87 ? -7.893 0.020 -1.396 1.00 95.06 87 VAL A N 1
ATOM 700 C CA . VAL A 1 87 ? -7.850 0.334 0.037 1.00 95.06 87 VAL A CA 1
ATOM 701 C C . VAL A 1 87 ? -8.662 1.594 0.343 1.00 95.06 87 VAL A C 1
ATOM 703 O O . VAL A 1 87 ? -8.717 2.503 -0.495 1.00 95.06 87 VAL A O 1
ATOM 706 N N . PRO A 1 88 ? -9.294 1.678 1.527 1.00 94.75 88 PRO A N 1
ATOM 707 C CA . PRO A 1 88 ? -9.920 2.909 1.990 1.00 94.75 88 PRO A CA 1
ATOM 708 C C . PRO A 1 88 ? -8.862 3.938 2.416 1.00 94.75 88 PRO A C 1
ATOM 710 O O . PRO A 1 88 ? -7.819 3.579 2.963 1.00 94.75 88 PRO A O 1
ATOM 713 N N . THR A 1 89 ? -9.144 5.220 2.199 1.00 91.75 89 THR A N 1
ATOM 714 C CA . THR A 1 89 ? -8.315 6.354 2.639 1.00 91.75 89 THR A CA 1
ATOM 715 C C . THR A 1 89 ? -8.927 7.052 3.850 1.00 91.75 89 THR A C 1
ATOM 717 O O . THR A 1 89 ? -10.100 6.860 4.175 1.00 91.75 89 THR A O 1
ATOM 720 N N . GLU A 1 90 ? -8.167 7.948 4.487 1.00 89.94 90 GLU A N 1
ATOM 721 C CA . GLU A 1 90 ? -8.696 8.766 5.593 1.00 89.94 90 GLU A CA 1
ATOM 722 C C . GLU A 1 90 ? -9.847 9.698 5.177 1.00 89.94 90 GLU A C 1
ATOM 724 O O . GLU A 1 90 ? -10.654 10.091 6.012 1.00 89.94 90 GLU A O 1
ATOM 729 N N . SER A 1 91 ? -9.969 10.029 3.888 1.00 87.94 91 SER A N 1
ATOM 730 C CA . SER A 1 91 ? -11.065 10.858 3.370 1.00 87.94 91 SER A CA 1
ATOM 731 C C . SER A 1 91 ? -12.374 10.095 3.131 1.00 87.94 91 SER A C 1
ATOM 733 O O . SER A 1 91 ? -13.326 10.683 2.624 1.00 87.94 91 SER A O 1
ATOM 735 N N . GLY A 1 92 ? -12.431 8.797 3.450 1.00 86.94 92 GLY A N 1
ATOM 736 C CA . GLY A 1 92 ? -13.606 7.952 3.209 1.00 86.94 92 GLY A CA 1
ATOM 737 C C . GLY A 1 92 ? -13.781 7.514 1.750 1.00 86.94 92 GLY A C 1
ATOM 738 O O . GLY A 1 92 ? -14.809 6.937 1.407 1.00 86.94 92 GLY A O 1
ATOM 739 N N . ASN A 1 93 ? -12.788 7.770 0.893 1.00 91.81 93 ASN A N 1
ATOM 740 C CA . ASN A 1 93 ? -12.748 7.281 -0.485 1.00 91.81 93 ASN A CA 1
ATOM 741 C C . ASN A 1 93 ? -11.974 5.959 -0.577 1.00 91.81 93 ASN A C 1
ATOM 743 O O . ASN A 1 93 ? -11.297 5.549 0.365 1.00 91.81 93 ASN A O 1
ATOM 747 N N . PHE A 1 94 ? -12.032 5.317 -1.743 1.00 93.44 94 PHE A N 1
ATOM 748 C CA . PHE A 1 94 ? -11.228 4.138 -2.061 1.00 93.44 94 PHE A CA 1
ATOM 749 C C . PHE A 1 94 ? -10.275 4.458 -3.200 1.00 93.44 94 PHE A C 1
ATOM 751 O O . PHE A 1 94 ? -10.657 5.129 -4.161 1.00 93.44 94 PHE A O 1
ATOM 758 N N . ILE A 1 95 ? -9.048 3.955 -3.113 1.00 92.75 95 ILE A N 1
ATOM 759 C CA . ILE A 1 95 ? -8.053 4.143 -4.166 1.00 92.75 95 ILE A CA 1
ATOM 760 C C . ILE A 1 95 ? -7.403 2.820 -4.544 1.00 92.75 95 ILE A C 1
ATOM 762 O O . ILE A 1 95 ? -7.168 1.963 -3.692 1.00 92.75 95 ILE A O 1
ATOM 766 N N . TRP A 1 96 ? -7.088 2.685 -5.831 1.00 92.56 96 TRP A N 1
ATOM 767 C CA . TRP A 1 96 ? -6.151 1.680 -6.314 1.00 92.56 96 TRP A CA 1
ATOM 768 C C . TRP A 1 96 ? -4.742 2.226 -6.185 1.00 92.56 96 TRP A C 1
ATOM 770 O O . TRP A 1 96 ? -4.426 3.287 -6.724 1.00 92.56 96 TRP A O 1
ATOM 780 N N . VAL A 1 97 ? -3.893 1.500 -5.477 1.00 89.44 97 VAL A N 1
ATOM 781 C CA . VAL A 1 97 ? -2.528 1.937 -5.203 1.00 89.44 97 VAL A CA 1
ATOM 782 C C . VAL A 1 97 ? -1.586 0.748 -5.227 1.00 89.44 97 VAL A C 1
ATOM 784 O O . VAL A 1 97 ? -1.974 -0.372 -4.904 1.00 89.44 97 VAL A O 1
ATOM 787 N N . GLN A 1 98 ? -0.355 0.989 -5.664 1.00 88.75 98 GLN A N 1
ATOM 788 C CA . GLN A 1 98 ? 0.676 -0.036 -5.757 1.00 88.75 98 GLN A CA 1
ATOM 789 C C . GLN A 1 98 ? 0.924 -0.702 -4.408 1.00 88.75 98 GLN A C 1
ATOM 791 O O . GLN A 1 98 ? 1.050 -0.033 -3.382 1.00 88.75 98 GLN A O 1
ATOM 796 N N . SER A 1 99 ? 0.974 -2.029 -4.420 1.00 90.38 99 SER A N 1
ATOM 797 C CA . SER A 1 99 ? 1.143 -2.866 -3.231 1.00 90.38 99 SER A CA 1
ATOM 798 C C . SER A 1 99 ? 2.420 -2.551 -2.442 1.00 90.38 99 SER A C 1
ATOM 800 O O . SER A 1 99 ? 2.480 -2.704 -1.225 1.00 90.38 99 SER A O 1
ATOM 802 N N . GLU A 1 100 ? 3.424 -2.036 -3.134 1.00 87.62 100 GLU A N 1
ATOM 803 C CA . GLU A 1 100 ? 4.770 -1.731 -2.681 1.00 87.62 100 GLU A CA 1
ATOM 804 C C . GLU A 1 100 ? 4.796 -0.638 -1.613 1.00 87.62 100 GLU A C 1
ATOM 806 O O . GLU A 1 100 ? 5.678 -0.643 -0.750 1.00 87.62 100 GLU A O 1
ATOM 811 N N . ILE A 1 101 ? 3.800 0.259 -1.596 1.00 87.00 101 ILE A N 1
ATOM 812 C CA . ILE A 1 101 ? 3.698 1.298 -0.560 1.00 87.00 101 ILE A CA 1
ATOM 813 C C . ILE A 1 101 ? 3.392 0.718 0.827 1.00 87.00 101 ILE A C 1
ATOM 815 O O . ILE A 1 101 ? 3.527 1.408 1.842 1.00 87.00 101 ILE A O 1
ATOM 819 N N . PHE A 1 102 ? 2.985 -0.550 0.874 1.00 90.62 102 PHE A N 1
ATOM 820 C CA . PHE A 1 102 ? 2.487 -1.215 2.059 1.00 90.62 102 PHE A CA 1
ATOM 821 C C . PHE A 1 102 ? 3.421 -2.306 2.587 1.00 90.62 102 PHE A C 1
ATOM 823 O O . PHE A 1 102 ? 4.287 -2.849 1.892 1.00 90.62 102 PHE A O 1
ATOM 830 N N . ARG A 1 103 ? 3.198 -2.658 3.852 1.00 91.56 103 ARG A N 1
ATOM 831 C CA . ARG A 1 103 ? 3.659 -3.889 4.496 1.00 91.56 103 ARG A CA 1
ATOM 832 C C . ARG A 1 103 ? 2.448 -4.699 4.933 1.00 91.56 103 ARG A C 1
ATOM 834 O O . ARG A 1 103 ? 1.456 -4.132 5.385 1.00 91.56 103 ARG A O 1
ATOM 841 N N . PHE A 1 104 ? 2.541 -6.019 4.817 1.00 92.94 104 PHE A N 1
ATOM 842 C CA . PHE A 1 104 ? 1.536 -6.920 5.370 1.00 92.94 104 PHE A CA 1
ATOM 843 C C . PHE A 1 104 ? 1.441 -6.737 6.890 1.00 92.94 104 PHE A C 1
ATOM 845 O O . PHE A 1 104 ? 2.465 -6.660 7.566 1.00 92.94 104 PHE A O 1
ATOM 852 N N . SER A 1 105 ? 0.216 -6.658 7.406 1.00 93.12 105 SER A N 1
ATOM 853 C CA . SER A 1 105 ? -0.082 -6.407 8.820 1.00 93.12 105 SER A CA 1
ATOM 854 C C . SER A 1 105 ? -0.865 -7.536 9.491 1.00 93.12 105 SER A C 1
ATOM 856 O O . SER A 1 105 ? -1.138 -7.447 10.682 1.00 93.12 105 SER A O 1
ATOM 858 N N . GLY A 1 106 ? -1.248 -8.584 8.758 1.00 92.25 106 GLY A N 1
ATOM 859 C CA . GLY A 1 106 ? -1.999 -9.714 9.304 1.00 92.25 106 GLY A CA 1
ATOM 860 C C . GLY A 1 106 ? -3.347 -9.939 8.628 1.00 92.25 106 GLY A C 1
ATOM 861 O O . GLY A 1 106 ? -3.712 -9.282 7.653 1.00 92.25 106 GLY A O 1
ATOM 862 N N . LEU A 1 107 ? -4.090 -10.909 9.159 1.00 90.81 107 LEU A N 1
ATOM 863 C CA . LEU A 1 107 ? -5.433 -11.281 8.692 1.00 90.81 107 LEU A CA 1
ATOM 864 C C . LEU A 1 107 ? -6.550 -10.688 9.566 1.00 90.81 107 LEU A C 1
ATOM 866 O O . LEU A 1 107 ? -7.727 -10.873 9.277 1.00 90.81 107 LEU A O 1
ATOM 870 N N . ASN A 1 108 ? -6.187 -9.987 10.640 1.00 82.88 108 ASN A N 1
ATOM 871 C CA . ASN A 1 108 ? -7.106 -9.360 11.580 1.00 82.88 108 ASN A CA 1
ATOM 872 C C . ASN A 1 108 ? -6.634 -7.916 11.840 1.00 82.88 108 ASN A C 1
ATOM 874 O O . ASN A 1 108 ? -5.421 -7.700 11.938 1.00 82.88 108 ASN A O 1
ATOM 878 N N . PRO A 1 109 ? -7.545 -6.930 11.947 1.00 68.31 109 PRO A N 1
ATOM 879 C CA . PRO A 1 109 ? -7.186 -5.536 12.219 1.00 68.31 109 PRO A CA 1
ATOM 880 C C . PRO A 1 109 ? -6.374 -5.323 13.509 1.00 68.31 109 PRO A C 1
ATOM 882 O O . PRO A 1 109 ? -5.668 -4.320 13.599 1.00 68.31 109 PRO A O 1
ATOM 885 N N . GLU A 1 110 ? -6.443 -6.243 14.479 1.00 67.25 110 GLU A N 1
ATOM 886 C CA . GLU A 1 110 ? -5.765 -6.129 15.782 1.00 67.25 110 GLU A CA 1
ATOM 887 C C . GLU A 1 110 ? -4.483 -6.966 15.919 1.00 67.25 110 GLU A C 1
ATOM 889 O O . GLU A 1 110 ? -3.889 -7.003 16.995 1.00 67.25 110 GLU A O 1
ATOM 894 N N . SER A 1 111 ? -4.025 -7.639 14.858 1.00 55.25 111 SER A N 1
ATOM 895 C CA . SER A 1 111 ? -2.755 -8.374 14.900 1.00 55.25 111 SER A CA 1
ATOM 896 C C . SER A 1 111 ? -1.573 -7.398 14.985 1.00 55.25 111 SER A C 1
ATOM 898 O O . SER A 1 111 ? -1.102 -6.893 13.967 1.00 55.25 111 SER A O 1
ATOM 900 N N . LYS A 1 112 ? -1.112 -7.117 16.206 1.00 50.88 112 LYS A N 1
ATOM 901 C CA . LYS A 1 112 ? 0.191 -6.516 16.511 1.00 50.88 112 LYS A CA 1
ATOM 902 C C . LYS A 1 112 ? 1.104 -7.543 17.158 1.00 50.88 112 LYS A C 1
ATOM 904 O O . LYS A 1 112 ? 0.594 -8.324 17.991 1.00 50.88 112 LYS A O 1
#

pLDDT: mean 76.57, std 17.01, range [38.25, 95.56]

Foldseek 3Di:
DDDDDDDDDDDDPDPPPPPPPPPQWFKKFFDPDVVVLCVVPNVQDDPVLVVVSVQHDGPAIWIFPDKDWDWDQTPVRDTDTFMWTFTAGPVRDTDTHTPSRIDTQGSDRPRD